Protein AF-A0A256XVK9-F1 (afdb_monomer_lite)

Radius of gyration: 12.93 Å; chains: 1; bounding box: 25×25×36 Å

Sequence (92 aa):
MGRGLATRWLLTGHEIMIGSRSMKKAKATVEKLVHKVGDKNIRRSIRPTTYQETVQYSELVVLSVPYWALEQTLEFIKSLVTQNHIILLWRN

Secondary structure (DSSP, 8-state):
-HHHHHHHHHHTT--EEEE-S-HHHHHHHHHHHHHHH--SGGGGSEEEE-HHHHHHT-SEEEE-S-GGGHHHHHHHHTTT--TT-EEEE---

Foldseek 3Di:
DVLVVQLVCLVVPAADEQEDPDLVVQVVSLVVSCVVNVDPVSNVRYDYDYLLCPLQPDQEAEPPDPPVCVVVSCVVCVVSHDPSHDYHYDDD

Structure (mmCIF, N/CA/C/O backbone):
data_AF-A0A256XVK9-F1
#
_entry.id   AF-A0A256XVK9-F1
#
loop_
_atom_site.group_PDB
_a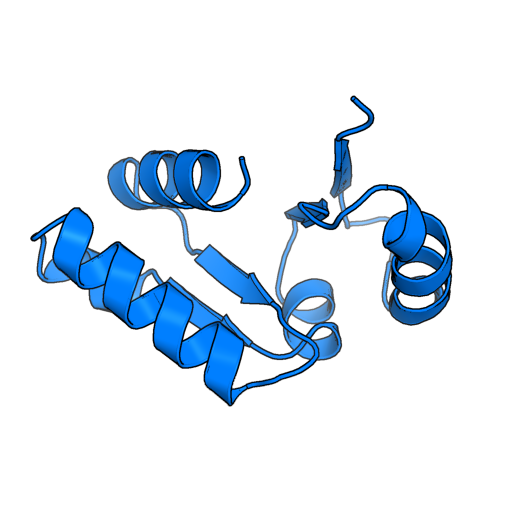tom_site.id
_atom_site.type_symbol
_atom_site.label_atom_id
_atom_site.label_alt_id
_atom_site.label_comp_id
_atom_site.label_asym_id
_atom_site.label_entity_id
_atom_site.label_seq_id
_atom_site.pdbx_PDB_ins_code
_atom_site.Cartn_x
_atom_site.Cartn_y
_atom_site.Cartn_z
_atom_site.occupancy
_atom_site.B_iso_or_equiv
_atom_site.auth_seq_id
_atom_site.auth_comp_id
_atom_site.auth_asym_id
_atom_site.auth_atom_id
_atom_site.pdbx_PDB_model_num
ATOM 1 N N . MET A 1 1 ? 3.860 -11.826 -3.078 1.00 76.06 1 MET A N 1
ATOM 2 C CA . MET A 1 1 ? 2.445 -12.067 -3.438 1.00 76.06 1 MET A CA 1
ATOM 3 C C . MET A 1 1 ? 1.668 -10.806 -3.791 1.00 76.06 1 MET A C 1
ATOM 5 O O . MET A 1 1 ? 0.942 -10.863 -4.770 1.00 76.06 1 MET A O 1
ATOM 9 N N . GLY A 1 2 ? 1.851 -9.662 -3.111 1.00 88.06 2 GLY A N 1
ATOM 10 C CA . GLY A 1 2 ? 1.024 -8.457 -3.340 1.00 88.06 2 GLY A CA 1
ATOM 11 C C . GLY A 1 2 ? 0.841 -8.023 -4.803 1.00 88.06 2 GLY A C 1
ATOM 12 O O . GLY A 1 2 ? -0.269 -7.721 -5.219 1.00 88.06 2 GLY A O 1
ATOM 13 N N . ARG A 1 3 ? 1.890 -8.103 -5.637 1.00 90.38 3 ARG A N 1
ATOM 14 C CA . ARG A 1 3 ? 1.783 -7.797 -7.079 1.00 90.38 3 ARG A CA 1
ATOM 15 C C . ARG A 1 3 ? 0.823 -8.716 -7.845 1.00 90.38 3 ARG A C 1
ATOM 17 O O . ARG A 1 3 ? 0.194 -8.257 -8.789 1.00 90.38 3 ARG A O 1
ATOM 24 N N . GLY A 1 4 ? 0.732 -9.996 -7.482 1.00 91.88 4 GLY A N 1
ATOM 25 C CA . GLY A 1 4 ? -0.170 -10.952 -8.133 1.00 91.88 4 GLY A CA 1
ATOM 26 C C . GLY A 1 4 ? -1.635 -10.636 -7.841 1.00 91.88 4 GLY A C 1
ATOM 27 O O . GLY A 1 4 ? -2.429 -10.559 -8.774 1.00 91.88 4 GLY A O 1
ATOM 28 N N . LEU A 1 5 ? -1.953 -10.360 -6.571 1.00 92.94 5 LEU A N 1
ATOM 29 C CA . LEU A 1 5 ? -3.283 -9.907 -6.147 1.00 92.94 5 LEU A CA 1
ATOM 30 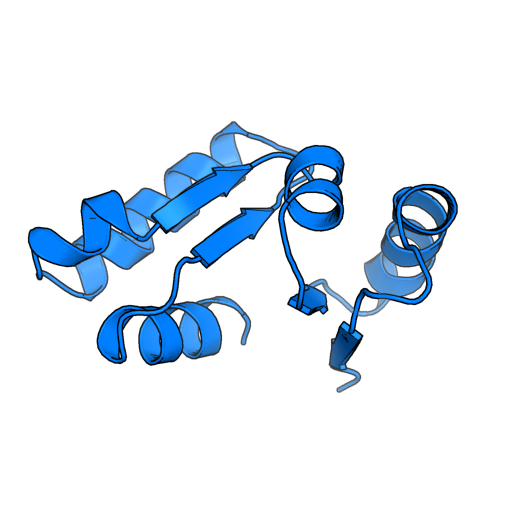C C . LEU A 1 5 ? -3.663 -8.590 -6.828 1.00 92.94 5 LEU A C 1
ATOM 32 O O . LEU A 1 5 ? -4.689 -8.529 -7.496 1.00 92.94 5 LEU A O 1
ATOM 36 N N . ALA A 1 6 ? -2.780 -7.588 -6.767 1.00 94.50 6 ALA A N 1
ATOM 37 C CA . ALA A 1 6 ? -2.983 -6.308 -7.442 1.00 94.50 6 ALA A CA 1
ATOM 38 C C . ALA A 1 6 ? -3.245 -6.483 -8.945 1.00 94.50 6 ALA A C 1
ATOM 40 O O . ALA A 1 6 ? -4.155 -5.869 -9.485 1.00 94.50 6 ALA A O 1
ATOM 41 N N . THR A 1 7 ? -2.490 -7.359 -9.618 1.00 93.56 7 THR A N 1
ATOM 42 C CA . THR A 1 7 ? -2.706 -7.651 -11.045 1.00 93.56 7 THR A CA 1
ATOM 43 C C . THR A 1 7 ? -4.097 -8.233 -11.287 1.00 93.56 7 THR A C 1
ATOM 45 O O . THR A 1 7 ? -4.796 -7.787 -12.191 1.00 93.56 7 THR A O 1
ATOM 48 N N . ARG A 1 8 ? -4.510 -9.229 -10.492 1.00 93.50 8 ARG A N 1
ATOM 49 C CA . ARG A 1 8 ? -5.810 -9.885 -10.672 1.00 93.50 8 ARG A CA 1
ATOM 50 C C . ARG A 1 8 ? -6.960 -8.909 -10.450 1.00 93.50 8 ARG A C 1
ATOM 52 O O . ARG A 1 8 ? -7.876 -8.900 -11.259 1.00 93.50 8 ARG A O 1
ATOM 59 N N . TRP A 1 9 ? -6.888 -8.094 -9.403 1.00 94.00 9 TRP A N 1
ATOM 60 C CA . TRP A 1 9 ? -7.932 -7.121 -9.100 1.00 94.00 9 TRP A CA 1
ATOM 61 C C . TRP A 1 9 ? -7.992 -5.970 -10.106 1.00 94.00 9 TRP A C 1
ATOM 63 O O . TRP A 1 9 ? -9.084 -5.521 -10.439 1.00 94.00 9 TRP A O 1
ATOM 73 N N . LEU A 1 10 ? -6.853 -5.550 -10.665 1.00 93.56 10 LEU A N 1
ATOM 74 C CA . LEU A 1 10 ? -6.852 -4.600 -11.782 1.00 93.56 10 LEU A CA 1
ATOM 75 C C . LEU A 1 10 ? -7.575 -5.153 -13.006 1.00 93.56 10 LEU A C 1
ATOM 77 O O . LEU A 1 10 ? -8.371 -4.448 -13.617 1.00 93.56 10 LEU A O 1
ATOM 81 N N . LEU A 1 11 ? -7.316 -6.416 -13.353 1.00 91.88 11 LEU A N 1
ATOM 82 C CA . LEU A 1 11 ? -7.945 -7.069 -14.504 1.00 91.88 11 LEU A CA 1
ATOM 83 C C . LEU A 1 11 ? -9.459 -7.258 -14.337 1.00 91.88 11 LEU A C 1
ATOM 85 O O . LEU A 1 11 ? -10.155 -7.420 -15.332 1.00 91.88 11 LEU A O 1
ATOM 89 N N . THR A 1 12 ? -9.970 -7.238 -13.105 1.00 93.25 12 THR A N 1
ATOM 90 C CA . THR A 1 12 ? -11.411 -7.297 -12.816 1.00 93.25 12 THR A CA 1
ATOM 91 C C . THR A 1 12 ? -12.032 -5.918 -12.577 1.00 93.25 12 THR A C 1
ATOM 93 O O . THR A 1 12 ? -13.205 -5.842 -12.227 1.00 93.25 12 THR A O 1
ATOM 96 N N . GLY A 1 13 ? -11.276 -4.832 -12.783 1.00 92.06 13 GLY A N 1
ATOM 97 C CA . GLY A 1 13 ? -11.786 -3.459 -12.747 1.00 92.06 13 GLY A CA 1
ATOM 98 C C . GLY A 1 13 ? -11.753 -2.765 -11.383 1.00 92.06 13 GLY A C 1
ATOM 99 O O . GLY A 1 13 ? -12.326 -1.687 -11.254 1.00 92.06 13 GLY A O 1
ATOM 100 N N . HIS A 1 14 ? -11.087 -3.327 -10.370 1.00 94.69 14 HIS A N 1
ATOM 101 C CA . HIS A 1 14 ? -10.955 -2.658 -9.071 1.00 94.69 14 HIS A CA 1
ATOM 102 C C . HIS A 1 14 ? -9.920 -1.528 -9.099 1.00 94.69 14 HIS A C 1
ATOM 104 O O . HIS A 1 14 ? -8.900 -1.605 -9.792 1.00 94.69 14 HIS A O 1
ATOM 110 N N . GLU A 1 15 ? -10.145 -0.510 -8.266 1.00 96.06 15 GLU A N 1
ATOM 111 C CA . GLU A 1 15 ? -9.139 0.505 -7.970 1.00 96.06 15 GLU A CA 1
ATOM 112 C C . GLU A 1 15 ? -8.075 -0.032 -7.016 1.00 96.06 15 GLU A C 1
ATOM 114 O O . GLU A 1 15 ? -8.371 -0.538 -5.936 1.00 96.06 15 GLU A O 1
ATOM 119 N N . ILE A 1 16 ? -6.812 0.123 -7.401 1.00 96.81 16 ILE A N 1
ATOM 120 C CA . ILE A 1 16 ? -5.663 -0.353 -6.647 1.00 96.81 16 ILE A CA 1
ATOM 121 C C . ILE A 1 16 ? -4.754 0.804 -6.259 1.00 96.81 16 ILE A C 1
ATOM 123 O O . ILE A 1 16 ? -4.284 1.594 -7.080 1.00 96.81 16 ILE A O 1
ATOM 127 N N . MET A 1 17 ? -4.418 0.839 -4.976 1.00 97.56 17 MET A N 1
ATOM 128 C CA . MET A 1 17 ? -3.386 1.706 -4.432 1.00 97.56 17 MET A CA 1
ATOM 129 C C . MET A 1 17 ? -2.161 0.877 -4.060 1.00 97.56 17 MET A C 1
ATOM 131 O O . MET A 1 17 ? -2.257 -0.120 -3.345 1.00 97.56 17 MET A O 1
ATOM 135 N N . ILE A 1 18 ? -0.990 1.279 -4.555 1.00 97.12 18 ILE A N 1
ATOM 136 C CA . ILE A 1 18 ? 0.279 0.656 -4.175 1.00 97.12 18 ILE A CA 1
ATOM 137 C C . ILE A 1 18 ? 0.929 1.491 -3.076 1.00 97.12 18 ILE A C 1
ATOM 139 O O . ILE A 1 18 ? 1.674 2.432 -3.359 1.00 97.12 18 ILE A O 1
ATOM 143 N N . GLY A 1 19 ? 0.666 1.096 -1.831 1.00 95.44 19 GLY A N 1
ATOM 144 C CA . GLY A 1 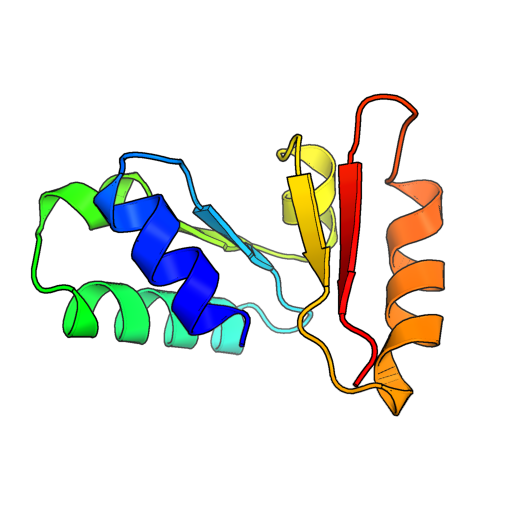19 ? 1.226 1.719 -0.637 1.00 95.44 19 GLY A CA 1
ATOM 145 C C . GLY A 1 19 ? 2.707 1.402 -0.423 1.00 95.44 19 GLY A C 1
ATOM 146 O O . GLY A 1 19 ? 3.139 0.247 -0.497 1.00 95.44 19 GLY A O 1
ATOM 147 N N . SER A 1 20 ? 3.512 2.418 -0.110 1.00 93.44 20 SER A N 1
ATOM 148 C CA . SER A 1 20 ? 4.899 2.240 0.331 1.00 93.44 20 SER A CA 1
ATOM 149 C C . SER A 1 20 ? 5.351 3.347 1.279 1.00 93.44 20 SER A C 1
ATOM 151 O O . SER A 1 20 ? 4.954 4.497 1.135 1.00 93.44 20 SER A O 1
ATOM 153 N N . ARG A 1 21 ? 6.315 3.038 2.157 1.00 90.44 21 ARG A N 1
ATOM 154 C CA . ARG A 1 21 ? 7.106 4.067 2.864 1.00 90.44 21 ARG A CA 1
ATOM 155 C C . ARG A 1 21 ? 7.946 4.929 1.916 1.00 90.44 21 ARG A C 1
ATOM 157 O O . ARG A 1 21 ? 8.418 5.990 2.296 1.00 90.44 21 ARG A O 1
ATOM 164 N N . SER A 1 22 ? 8.191 4.453 0.692 1.00 93.62 22 SER A N 1
ATOM 165 C CA . SER A 1 22 ? 8.954 5.174 -0.324 1.00 93.62 22 SER A CA 1
ATOM 166 C C . SER A 1 22 ? 8.103 5.389 -1.567 1.00 93.62 22 SER A C 1
ATOM 168 O O . SER A 1 22 ? 7.870 4.455 -2.338 1.00 93.62 22 SER A O 1
ATOM 170 N N . MET A 1 23 ? 7.725 6.641 -1.828 1.00 95.56 23 MET A N 1
ATOM 171 C CA . MET A 1 23 ? 6.956 6.999 -3.027 1.00 95.56 23 MET A CA 1
ATOM 172 C C . MET A 1 23 ? 7.658 6.601 -4.327 1.00 95.56 23 MET A C 1
ATOM 174 O O . MET A 1 23 ? 7.007 6.202 -5.291 1.00 95.56 23 MET A O 1
ATOM 178 N N . LYS A 1 24 ? 8.996 6.621 -4.352 1.00 96.88 24 LYS A N 1
ATOM 179 C CA . LYS A 1 24 ? 9.783 6.122 -5.488 1.00 96.88 24 LYS A CA 1
ATOM 180 C C . LYS A 1 24 ? 9.537 4.628 -5.738 1.00 96.88 24 LYS A C 1
ATOM 182 O O . LYS A 1 24 ? 9.348 4.228 -6.885 1.00 96.88 24 LYS A O 1
ATOM 187 N N . LYS A 1 25 ? 9.498 3.805 -4.681 1.00 94.38 25 LYS A N 1
ATOM 188 C CA . LYS A 1 25 ? 9.217 2.359 -4.784 1.00 94.38 25 LYS A CA 1
ATOM 189 C C . LYS A 1 25 ? 7.771 2.086 -5.201 1.00 94.38 25 LYS A C 1
ATOM 191 O O . LYS A 1 25 ? 7.548 1.191 -6.019 1.00 94.38 25 LYS A O 1
ATOM 196 N N . ALA A 1 26 ? 6.817 2.857 -4.679 1.00 96.44 26 ALA A N 1
ATOM 197 C CA . ALA A 1 26 ? 5.414 2.772 -5.079 1.00 96.44 26 ALA A CA 1
ATOM 198 C C . ALA A 1 26 ? 5.254 3.061 -6.580 1.00 96.44 26 ALA A C 1
ATOM 200 O O . ALA A 1 26 ? 4.782 2.197 -7.317 1.00 96.44 26 ALA A 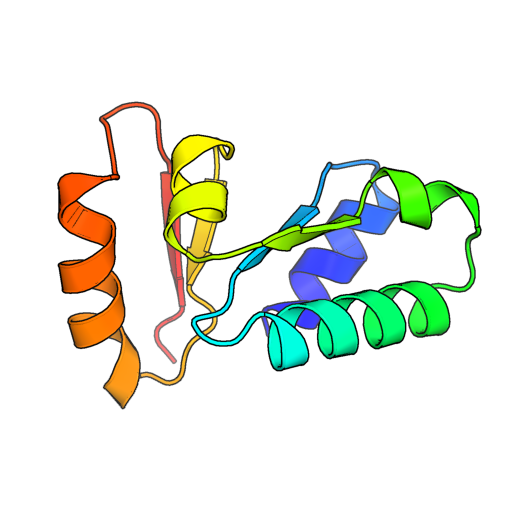O 1
ATOM 201 N N . LYS A 1 27 ? 5.763 4.210 -7.054 1.00 97.38 27 LYS A N 1
ATOM 202 C CA . LYS A 1 27 ? 5.756 4.596 -8.478 1.00 97.38 27 LYS A CA 1
ATOM 203 C C . LYS A 1 27 ? 6.371 3.514 -9.364 1.00 97.38 27 LYS A C 1
ATOM 205 O O . LYS A 1 27 ? 5.731 3.050 -10.299 1.00 97.38 27 LYS A O 1
ATOM 210 N N . ALA A 1 28 ? 7.566 3.035 -9.016 1.00 96.75 28 ALA A N 1
ATOM 211 C CA . ALA A 1 28 ? 8.232 1.980 -9.779 1.00 96.75 28 ALA A CA 1
ATOM 212 C C . ALA A 1 28 ? 7.425 0.669 -9.831 1.00 96.75 28 ALA A C 1
ATOM 214 O O . ALA A 1 28 ? 7.499 -0.065 -10.813 1.00 96.75 28 ALA A O 1
ATOM 215 N N . THR A 1 29 ? 6.664 0.349 -8.783 1.00 95.69 29 THR A N 1
ATOM 216 C CA . THR A 1 29 ? 5.815 -0.850 -8.755 1.00 95.69 29 THR A CA 1
ATOM 217 C C . THR A 1 29 ? 4.574 -0.680 -9.625 1.00 95.69 29 THR A C 1
ATOM 219 O O . THR A 1 29 ? 4.220 -1.619 -10.335 1.00 95.69 29 THR A O 1
ATOM 222 N N . VAL A 1 30 ? 3.956 0.504 -9.612 1.00 96.56 30 VAL A N 1
ATOM 223 C CA . VAL A 1 30 ? 2.834 0.841 -10.500 1.00 96.56 30 VAL A CA 1
ATOM 224 C C . VAL A 1 30 ? 3.247 0.714 -11.960 1.00 96.56 30 VAL A C 1
ATOM 226 O O . VAL A 1 30 ? 2.604 -0.024 -12.697 1.00 96.56 30 VAL A O 1
ATOM 229 N N . GLU A 1 31 ? 4.358 1.334 -12.357 1.00 95.56 31 GLU A N 1
ATOM 230 C CA . GLU A 1 31 ? 4.833 1.270 -13.745 1.00 95.56 31 GLU A CA 1
ATOM 231 C C . GLU A 1 31 ? 5.128 -0.173 -14.183 1.00 95.56 31 GLU A C 1
ATOM 233 O O . GLU A 1 31 ? 4.739 -0.592 -15.271 1.00 95.56 31 GLU A O 1
ATOM 238 N N . LYS A 1 32 ? 5.719 -0.990 -13.299 1.00 94.31 32 LYS A N 1
ATOM 239 C CA . LYS A 1 32 ? 5.924 -2.425 -13.563 1.00 94.31 32 LYS A CA 1
ATOM 240 C C . LYS A 1 32 ? 4.613 -3.189 -13.754 1.00 94.31 32 LYS A C 1
ATOM 242 O O . LYS A 1 32 ? 4.566 -4.085 -14.590 1.00 94.31 32 LYS A O 1
ATOM 247 N N . LEU A 1 33 ? 3.577 -2.889 -12.970 1.00 93.62 33 LEU A N 1
ATOM 248 C CA . LEU A 1 33 ? 2.271 -3.546 -13.086 1.00 93.62 33 LEU A CA 1
ATOM 249 C C . LEU A 1 33 ? 1.544 -3.124 -14.362 1.00 93.62 33 LEU A C 1
ATOM 251 O O . LEU A 1 33 ? 1.050 -3.989 -15.078 1.00 93.62 33 LEU A O 1
ATOM 255 N N . VAL A 1 34 ? 1.547 -1.826 -14.673 1.00 93.50 34 VAL A N 1
ATOM 256 C CA . VAL A 1 34 ? 0.947 -1.284 -15.899 1.00 93.50 34 VAL A CA 1
ATOM 257 C C . VAL A 1 34 ? 1.601 -1.900 -17.130 1.00 93.50 34 VAL A C 1
ATOM 259 O O . VAL A 1 34 ? 0.909 -2.434 -17.993 1.00 93.50 34 VAL A O 1
ATOM 262 N N . HIS A 1 35 ? 2.934 -1.908 -17.171 1.00 93.12 35 HIS A N 1
ATOM 263 C CA . HIS A 1 35 ? 3.679 -2.508 -18.272 1.00 93.12 35 HIS A CA 1
ATOM 264 C C . HIS A 1 35 ? 3.419 -4.014 -18.400 1.00 93.12 35 HIS A C 1
ATOM 266 O O . HIS A 1 35 ? 3.230 -4.511 -19.503 1.00 93.12 35 HIS A O 1
ATOM 272 N N . LYS A 1 36 ? 3.368 -4.741 -17.274 1.00 90.50 36 LYS A N 1
ATOM 273 C CA . LYS A 1 36 ? 3.117 -6.188 -17.269 1.00 90.50 36 LYS A CA 1
ATOM 274 C C . LYS A 1 36 ? 1.723 -6.550 -17.787 1.00 90.50 36 LYS A C 1
ATOM 276 O O . LYS A 1 36 ? 1.578 -7.586 -18.426 1.00 90.50 36 LYS A O 1
ATOM 281 N N . VAL A 1 37 ? 0.705 -5.761 -17.451 1.00 89.38 37 VAL A N 1
ATOM 282 C CA . VAL A 1 37 ? -0.677 -6.025 -17.877 1.00 89.38 37 VAL A CA 1
ATOM 283 C C . VAL A 1 37 ? -0.901 -5.605 -19.330 1.00 89.38 37 VAL A C 1
ATOM 285 O O . VAL A 1 37 ? -1.649 -6.272 -20.034 1.00 89.38 37 VAL A O 1
ATOM 288 N N . GLY A 1 38 ? -0.255 -4.532 -19.794 1.00 86.44 38 GLY A N 1
ATOM 289 C CA . GLY A 1 38 ? -0.307 -4.098 -21.195 1.00 86.44 38 GLY A CA 1
ATOM 290 C C . GLY A 1 38 ? -1.620 -3.432 -21.631 1.00 86.44 38 GLY A C 1
ATOM 291 O O . GLY A 1 38 ? -1.699 -2.929 -22.749 1.00 86.44 38 GLY A O 1
ATOM 292 N N . ASP A 1 39 ? -2.629 -3.370 -20.761 1.00 84.81 39 ASP A N 1
ATOM 293 C CA . ASP A 1 39 ? -3.879 -2.648 -21.002 1.00 84.81 39 ASP A CA 1
ATOM 294 C C . ASP A 1 39 ? -3.723 -1.164 -20.618 1.00 84.81 39 ASP A C 1
ATOM 296 O O . ASP A 1 39 ? -3.289 -0.817 -19.518 1.00 84.81 39 ASP A O 1
ATOM 300 N N . LYS A 1 40 ? -4.080 -0.251 -21.525 1.00 78.25 40 LYS A N 1
ATOM 301 C CA . LYS A 1 40 ? -4.005 1.197 -21.269 1.00 78.25 40 LYS A CA 1
ATOM 302 C C . LYS A 1 40 ? -5.083 1.675 -20.292 1.00 78.25 40 LYS A C 1
ATOM 304 O O . LYS A 1 40 ? -4.882 2.688 -19.620 1.00 78.25 40 LYS A O 1
ATOM 309 N N . ASN A 1 41 ? -6.201 0.962 -20.185 1.00 82.88 41 ASN A N 1
ATOM 310 C CA . ASN A 1 41 ? -7.335 1.360 -19.354 1.00 82.88 41 ASN A CA 1
ATOM 311 C C . ASN A 1 41 ? -7.037 1.205 -17.861 1.00 82.88 41 ASN A C 1
ATOM 313 O O . ASN A 1 41 ? -7.435 2.060 -17.068 1.00 82.88 41 ASN A O 1
ATOM 317 N N . ILE A 1 42 ? -6.238 0.202 -17.479 1.00 87.69 42 ILE A N 1
ATOM 318 C CA . ILE A 1 42 ? -5.892 -0.034 -16.070 1.00 87.69 42 ILE A CA 1
ATOM 319 C C . ILE A 1 42 ? -5.063 1.096 -15.455 1.00 87.69 42 ILE A C 1
ATOM 321 O O . ILE A 1 42 ? -5.021 1.216 -14.235 1.00 87.69 42 ILE A O 1
ATOM 325 N N . ARG A 1 43 ? -4.420 1.961 -16.261 1.00 89.62 43 ARG A N 1
ATOM 326 C CA . ARG A 1 43 ? -3.584 3.063 -15.752 1.00 89.62 43 ARG A CA 1
ATOM 327 C C . ARG A 1 43 ? -4.375 4.060 -14.905 1.00 89.62 43 ARG A C 1
ATOM 329 O O . ARG A 1 43 ? -3.778 4.711 -14.046 1.00 89.62 43 ARG A O 1
ATOM 336 N N . ARG A 1 44 ? -5.685 4.181 -15.154 1.00 90.44 44 ARG A N 1
ATOM 337 C CA . ARG A 1 44 ? -6.610 5.014 -14.369 1.00 90.44 44 ARG A CA 1
ATOM 338 C C . ARG A 1 44 ? -7.011 4.349 -13.049 1.00 90.44 44 ARG A C 1
ATOM 340 O O . ARG A 1 44 ? -7.293 5.052 -12.090 1.00 90.44 44 ARG A O 1
ATOM 347 N N . SER A 1 45 ? -6.953 3.021 -12.992 1.00 94.69 45 SER A N 1
ATOM 348 C CA . SER A 1 45 ? -7.355 2.209 -11.840 1.00 94.69 45 SER A CA 1
ATOM 349 C C . SER A 1 45 ? -6.192 1.837 -10.920 1.00 94.69 45 SER A C 1
ATOM 351 O O . SER A 1 45 ? -6.403 1.127 -9.947 1.00 94.69 45 SER A O 1
ATOM 353 N N . ILE A 1 46 ? -4.962 2.291 -11.188 1.00 96.56 46 ILE A N 1
ATOM 354 C CA . ILE A 1 46 ? -3.817 2.085 -10.293 1.00 96.56 46 ILE A CA 1
ATOM 355 C C . ILE A 1 46 ? -3.065 3.384 -10.007 1.00 96.56 46 ILE A C 1
ATOM 357 O O . ILE A 1 46 ? -2.678 4.115 -10.922 1.00 96.56 46 ILE A O 1
ATOM 361 N N . ARG A 1 47 ? -2.783 3.644 -8.726 1.00 97.25 47 ARG A N 1
ATOM 362 C CA . ARG A 1 47 ? -1.990 4.803 -8.291 1.00 97.25 47 ARG A CA 1
ATOM 363 C C . ARG A 1 47 ? -0.982 4.458 -7.185 1.00 97.25 47 ARG A C 1
ATOM 365 O O . ARG A 1 47 ? -1.239 3.575 -6.367 1.00 97.25 47 ARG A O 1
ATOM 372 N N . PRO A 1 48 ? 0.189 5.119 -7.159 1.00 97.81 48 PRO A N 1
ATOM 373 C CA . PRO A 1 48 ? 1.156 4.970 -6.079 1.00 97.81 48 PRO A CA 1
ATOM 374 C C . PRO A 1 48 ? 0.764 5.856 -4.894 1.00 97.81 48 PRO A C 1
ATOM 376 O O . PRO A 1 48 ? 0.393 7.009 -5.100 1.00 97.81 48 PRO A O 1
ATOM 379 N N . THR A 1 49 ? 0.904 5.344 -3.675 1.00 97.81 49 THR A N 1
ATOM 380 C CA . THR A 1 49 ? 0.470 6.029 -2.448 1.00 97.81 49 THR A CA 1
ATOM 381 C C . THR A 1 49 ? 1.442 5.799 -1.292 1.00 97.81 49 THR A C 1
ATOM 383 O O . THR A 1 49 ? 2.242 4.853 -1.277 1.00 97.81 49 THR A O 1
ATOM 386 N N . THR A 1 50 ? 1.366 6.668 -0.291 1.00 96.12 50 THR A N 1
ATOM 387 C CA . THR A 1 50 ? 1.927 6.433 1.043 1.00 96.12 50 THR A CA 1
ATOM 388 C C . THR A 1 50 ? 1.086 5.404 1.801 1.00 96.12 50 THR A C 1
ATOM 390 O O . THR A 1 50 ? -0.029 5.063 1.398 1.00 96.12 50 THR A O 1
ATOM 393 N N . TYR A 1 51 ? 1.601 4.879 2.914 1.00 93.94 51 TYR A N 1
ATOM 394 C CA . TYR A 1 51 ? 0.801 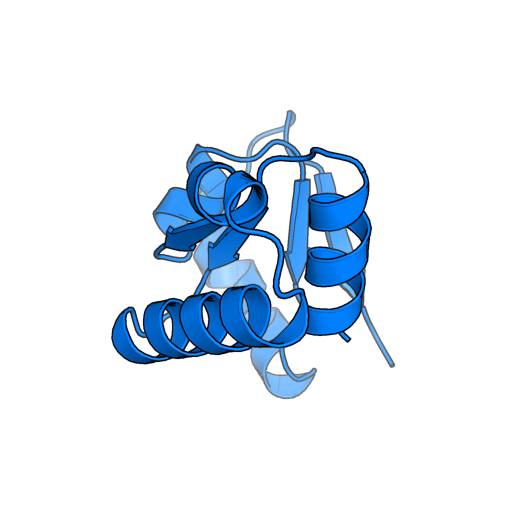4.011 3.785 1.00 93.94 51 TYR A CA 1
ATOM 395 C C . TYR A 1 51 ? -0.428 4.738 4.325 1.00 93.94 51 TYR A C 1
ATOM 397 O O . TYR A 1 51 ? -1.509 4.159 4.330 1.00 93.94 51 TYR A O 1
ATOM 405 N N . GLN A 1 52 ? -0.275 6.008 4.690 1.00 94.94 52 GLN A N 1
ATOM 406 C CA . GLN A 1 52 ? -1.356 6.813 5.235 1.00 94.94 52 GLN A CA 1
ATOM 407 C C . GLN A 1 52 ? -2.490 6.995 4.231 1.00 94.94 52 GLN A C 1
ATOM 409 O O . GLN A 1 52 ? -3.626 6.652 4.533 1.00 94.94 52 GLN A O 1
ATOM 414 N N . GLU A 1 53 ? -2.166 7.424 3.010 1.00 96.12 53 GLU A N 1
ATOM 415 C CA . GLU A 1 53 ? -3.155 7.552 1.933 1.00 96.12 53 GLU A CA 1
ATOM 416 C C . GLU A 1 53 ? -3.802 6.207 1.596 1.00 96.12 53 GLU A C 1
ATOM 418 O O . GLU A 1 53 ? -4.999 6.142 1.342 1.00 96.12 53 GLU A O 1
ATOM 423 N N . THR A 1 54 ? -3.023 5.119 1.601 1.00 96.00 54 THR A N 1
ATOM 424 C CA . THR A 1 54 ? -3.566 3.787 1.301 1.00 96.00 54 THR A CA 1
ATOM 425 C C . THR A 1 54 ? -4.636 3.409 2.307 1.00 96.00 54 THR A C 1
ATOM 427 O O . THR A 1 54 ? -5.716 3.012 1.895 1.00 96.00 54 THR A O 1
ATOM 430 N N . VAL A 1 55 ? -4.354 3.545 3.605 1.00 95.69 55 VAL A N 1
ATOM 431 C CA . VAL A 1 55 ? -5.330 3.215 4.649 1.00 95.69 55 VAL A CA 1
ATOM 432 C C . VAL A 1 55 ? -6.525 4.155 4.537 1.00 95.69 55 VAL A C 1
ATOM 434 O O . VAL A 1 55 ? -7.626 3.680 4.331 1.00 95.69 55 VAL A O 1
ATOM 437 N N . GLN A 1 56 ? -6.301 5.469 4.522 1.00 94.81 56 GLN A N 1
ATOM 438 C CA . GLN A 1 56 ? -7.368 6.473 4.530 1.00 94.81 56 GLN A CA 1
ATOM 439 C C . GLN A 1 56 ? -8.368 6.359 3.365 1.00 94.81 56 GLN A C 1
ATOM 441 O O . GLN A 1 56 ? -9.534 6.710 3.533 1.00 94.81 56 GLN A O 1
ATOM 446 N N . TYR A 1 57 ? -7.922 5.917 2.187 1.00 95.12 57 TYR A N 1
ATOM 447 C CA . TYR A 1 57 ? -8.748 5.887 0.976 1.00 95.12 57 TYR A CA 1
ATOM 448 C C . TYR A 1 57 ? -9.107 4.474 0.499 1.00 95.12 57 TYR A C 1
ATOM 450 O O . TYR A 1 57 ? -9.544 4.327 -0.643 1.00 95.12 57 TYR A O 1
ATOM 458 N N . SER A 1 58 ? -8.876 3.429 1.303 1.00 95.12 58 SER A N 1
ATOM 459 C CA . SER A 1 58 ? -9.240 2.054 0.935 1.00 95.12 58 SER A CA 1
ATOM 460 C C . SER A 1 58 ? -10.194 1.424 1.932 1.00 95.12 58 SER A C 1
ATOM 462 O O . SER A 1 58 ? -10.129 1.664 3.127 1.00 95.12 58 SER A O 1
ATOM 464 N N . GLU A 1 59 ? -11.043 0.541 1.425 1.00 95.12 59 GLU A N 1
ATOM 465 C CA . GLU A 1 59 ? -11.872 -0.337 2.253 1.00 95.12 59 GLU A CA 1
ATOM 466 C C . GLU A 1 59 ? -11.088 -1.593 2.673 1.00 95.12 59 GLU A C 1
ATOM 468 O O . GLU A 1 59 ? -11.312 -2.166 3.738 1.00 95.12 59 GLU A O 1
ATOM 473 N N . LEU A 1 60 ? -10.132 -2.014 1.835 1.00 95.62 60 LEU A N 1
ATOM 474 C CA . LEU A 1 60 ? -9.331 -3.221 1.999 1.00 95.62 60 LEU A CA 1
ATOM 475 C C . LEU A 1 60 ? -7.836 -2.908 1.898 1.00 95.62 60 LEU A C 1
ATOM 477 O O . LEU A 1 60 ? -7.340 -2.508 0.842 1.00 95.62 60 LEU A O 1
ATOM 481 N N . VAL A 1 61 ? -7.094 -3.205 2.965 1.00 95.75 61 VAL A N 1
ATOM 482 C CA . VAL A 1 61 ? -5.632 -3.090 2.998 1.00 95.75 61 VAL A CA 1
ATOM 483 C C . VAL A 1 61 ? -5.010 -4.481 3.056 1.00 95.75 61 VAL A C 1
ATOM 485 O O . VAL A 1 61 ? -5.228 -5.241 3.997 1.00 95.75 61 VAL A O 1
ATOM 488 N N . VAL A 1 62 ? -4.172 -4.808 2.069 1.00 95.12 62 VAL A N 1
ATOM 489 C CA . VAL A 1 62 ? -3.384 -6.050 2.057 1.00 95.12 62 VAL A CA 1
ATOM 490 C C . VAL A 1 62 ? -1.941 -5.757 2.448 1.00 95.12 62 VAL A C 1
ATOM 492 O O . VAL A 1 62 ? -1.196 -5.124 1.693 1.00 95.12 62 VAL A O 1
ATOM 495 N N . LEU A 1 63 ? -1.499 -6.277 3.592 1.00 93.56 63 LEU A N 1
ATOM 496 C CA . LEU A 1 63 ? -0.105 -6.165 4.013 1.00 93.56 63 LEU A CA 1
ATOM 497 C C . LEU A 1 63 ? 0.737 -7.275 3.382 1.00 93.56 63 LEU A C 1
ATOM 499 O O . LEU A 1 63 ? 0.860 -8.379 3.905 1.00 93.56 63 LEU A O 1
ATOM 503 N N . SER A 1 64 ? 1.365 -6.960 2.247 1.00 91.38 64 SER A N 1
ATOM 504 C CA . SER A 1 64 ? 2.332 -7.841 1.580 1.00 91.38 64 SER A CA 1
ATOM 505 C C . SER A 1 64 ? 3.783 -7.458 1.902 1.00 91.38 64 SER A C 1
ATOM 507 O O . SER A 1 64 ? 4.593 -7.240 0.994 1.00 91.38 64 SER A O 1
ATOM 509 N N . VAL A 1 65 ? 4.091 -7.317 3.190 1.00 89.12 65 VAL A N 1
ATOM 510 C CA . VAL A 1 65 ? 5.429 -6.985 3.704 1.00 89.12 65 VAL A CA 1
ATOM 511 C C . VAL A 1 65 ? 6.147 -8.246 4.201 1.00 89.12 65 VAL A C 1
ATOM 513 O O . VAL A 1 65 ? 5.483 -9.235 4.507 1.00 89.12 65 VAL A O 1
ATOM 516 N N . PRO A 1 66 ? 7.491 -8.257 4.275 1.00 89.31 66 PRO A N 1
ATOM 517 C CA . PRO A 1 66 ? 8.209 -9.336 4.949 1.00 89.31 66 PRO A CA 1
ATOM 518 C C . PRO A 1 66 ? 7.742 -9.501 6.399 1.00 89.31 66 PRO A C 1
ATOM 520 O O . PRO A 1 66 ? 7.416 -8.506 7.045 1.00 89.31 66 PRO A O 1
ATOM 523 N N . TYR A 1 67 ? 7.776 -10.729 6.923 1.00 88.00 67 TYR A N 1
ATOM 524 C CA . TYR A 1 67 ? 7.280 -11.031 8.272 1.00 88.00 67 TYR A CA 1
ATOM 525 C C . TYR A 1 67 ? 7.909 -10.145 9.356 1.00 88.00 67 TYR A C 1
ATOM 527 O O . TYR A 1 67 ? 7.202 -9.570 10.175 1.00 88.00 67 TYR A O 1
ATOM 535 N N . TRP A 1 68 ? 9.226 -9.936 9.297 1.00 90.56 68 TRP A N 1
ATOM 536 C CA . TRP A 1 68 ? 9.954 -9.082 10.242 1.00 90.56 68 TRP A CA 1
ATOM 537 C C . TRP A 1 68 ? 9.505 -7.610 10.233 1.00 90.56 68 TRP A C 1
ATOM 539 O O . TRP A 1 68 ? 9.750 -6.888 11.191 1.00 90.56 68 TRP A O 1
ATOM 549 N N . ALA A 1 69 ? 8.860 -7.142 9.160 1.00 91.12 69 ALA A N 1
ATOM 550 C CA . ALA A 1 69 ? 8.331 -5.782 9.052 1.00 91.12 69 ALA A CA 1
ATOM 551 C C . ALA A 1 69 ? 6.853 -5.681 9.453 1.00 91.12 69 ALA A C 1
ATOM 553 O O . ALA A 1 69 ? 6.311 -4.573 9.462 1.00 91.12 69 ALA A O 1
ATOM 554 N N . LEU A 1 70 ? 6.183 -6.810 9.707 1.00 91.50 70 LEU A N 1
ATOM 555 C CA . LEU A 1 70 ? 4.737 -6.863 9.896 1.00 91.50 70 LEU A CA 1
ATOM 556 C C . LEU A 1 70 ? 4.306 -6.066 11.125 1.00 91.50 70 LEU A C 1
ATOM 558 O O . LEU A 1 70 ? 3.476 -5.173 10.998 1.00 91.50 70 LEU A O 1
ATOM 562 N N . GLU A 1 71 ? 4.915 -6.340 12.276 1.00 93.38 71 GLU A N 1
ATOM 563 C CA . GLU A 1 71 ? 4.591 -5.673 13.541 1.00 93.38 71 GLU A CA 1
ATOM 564 C C . GLU A 1 71 ? 4.818 -4.159 13.459 1.00 93.38 71 GLU A C 1
ATOM 566 O O . GLU A 1 71 ? 3.908 -3.380 13.726 1.00 93.38 71 GLU A O 1
ATOM 571 N N . GLN A 1 72 ? 5.984 -3.735 12.959 1.00 93.81 72 GLN A N 1
ATOM 572 C CA . GLN A 1 72 ? 6.277 -2.316 12.737 1.00 93.81 72 GLN A CA 1
ATOM 573 C C . GLN A 1 72 ? 5.263 -1.655 11.788 1.00 93.81 72 GLN A C 1
ATOM 575 O O . GLN A 1 72 ? 4.898 -0.497 11.979 1.00 93.81 72 GLN A O 1
ATOM 580 N N . THR A 1 73 ? 4.824 -2.364 10.744 1.00 93.31 73 THR A N 1
ATOM 581 C CA . THR A 1 73 ? 3.842 -1.827 9.789 1.00 93.31 73 THR A CA 1
ATOM 582 C C . THR A 1 73 ? 2.464 -1.708 10.429 1.00 93.31 73 THR A C 1
ATOM 584 O O . THR A 1 73 ? 1.796 -0.701 10.214 1.00 93.31 73 THR A O 1
ATOM 587 N N . LEU A 1 74 ? 2.057 -2.700 11.224 1.00 93.69 74 LEU A N 1
ATOM 588 C CA . LEU A 1 74 ? 0.796 -2.688 11.960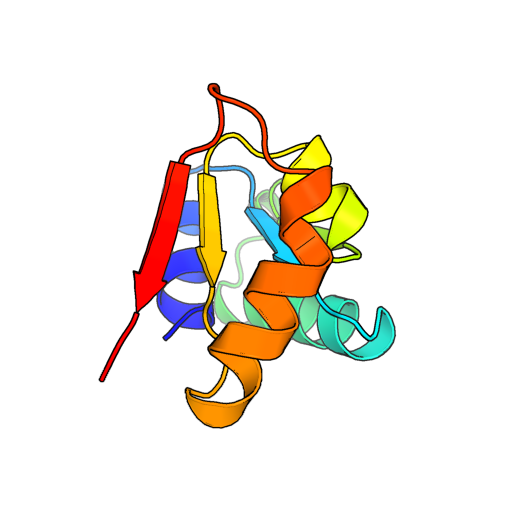 1.00 93.69 74 LEU A CA 1
ATOM 589 C C . LEU A 1 74 ? 0.747 -1.534 12.953 1.00 93.69 74 LEU A C 1
ATOM 591 O O . LEU A 1 74 ? -0.210 -0.766 12.920 1.00 93.69 74 LEU A O 1
ATOM 595 N N . GLU A 1 75 ? 1.786 -1.359 13.770 1.00 95.06 75 GLU A N 1
ATOM 596 C CA . GLU A 1 75 ? 1.812 -0.271 14.751 1.00 95.06 75 GLU A CA 1
ATOM 597 C C . GLU A 1 75 ? 1.780 1.102 14.065 1.00 95.06 75 GLU A C 1
ATOM 599 O O . GLU A 1 75 ? 1.090 2.008 14.522 1.00 95.06 75 GLU A O 1
ATOM 604 N N . PHE A 1 76 ? 2.436 1.237 12.908 1.00 93.38 76 PHE A N 1
ATOM 605 C CA . PHE A 1 76 ? 2.406 2.468 12.120 1.00 93.38 76 PHE A CA 1
ATOM 606 C C . PHE A 1 76 ? 1.006 2.825 11.597 1.00 93.38 76 PHE A C 1
ATOM 608 O O . PHE A 1 76 ? 0.632 3.996 11.603 1.00 93.38 76 PHE A O 1
ATOM 615 N N . ILE A 1 77 ? 0.240 1.845 11.104 1.00 93.94 77 ILE A N 1
ATOM 616 C CA . ILE A 1 77 ? -1.082 2.106 10.507 1.00 93.94 77 ILE A CA 1
ATOM 617 C C . ILE A 1 77 ? -2.224 2.080 11.523 1.00 93.94 77 ILE A C 1
ATOM 619 O O . ILE A 1 77 ? -3.325 2.512 11.202 1.00 93.94 77 ILE A O 1
ATOM 623 N N . LYS A 1 78 ? -1.985 1.581 12.737 1.00 94.56 78 LYS A N 1
ATOM 624 C CA . LYS A 1 78 ? -3.001 1.325 13.767 1.00 94.56 78 LYS A CA 1
ATOM 625 C C . LYS A 1 78 ? -3.914 2.513 14.053 1.00 94.56 78 LYS A C 1
ATOM 627 O O . LYS A 1 78 ? -5.119 2.328 14.149 1.00 94.56 78 LYS A O 1
ATOM 632 N N . SER A 1 79 ? -3.361 3.722 14.153 1.00 94.88 79 SER A N 1
ATOM 633 C CA . SER A 1 79 ? -4.137 4.945 14.412 1.00 94.88 79 SER A CA 1
ATOM 634 C C . SER A 1 79 ? -4.957 5.431 13.213 1.00 94.88 79 SER A C 1
ATOM 636 O O . SER A 1 79 ? -5.802 6.306 13.367 1.00 94.88 79 SER A O 1
ATOM 638 N N . LEU A 1 80 ? -4.703 4.885 12.023 1.00 94.31 80 LEU A N 1
ATOM 639 C CA . LEU A 1 80 ? -5.368 5.248 10.771 1.00 94.31 80 LEU A CA 1
ATOM 640 C C . LEU A 1 80 ? -6.509 4.284 10.430 1.00 94.31 80 LEU A C 1
ATOM 642 O O . LEU A 1 80 ? -7.397 4.623 9.654 1.00 94.31 80 LEU A O 1
ATOM 646 N N . VAL A 1 81 ? -6.472 3.075 10.993 1.00 94.50 81 VAL A N 1
ATOM 647 C CA . VAL A 1 81 ? -7.471 2.032 10.766 1.00 94.50 81 VAL A CA 1
ATOM 648 C C . VAL A 1 81 ? -8.713 2.321 11.606 1.00 94.50 81 VAL A C 1
ATOM 650 O O . VAL A 1 81 ? -8.647 2.500 12.819 1.00 94.50 81 VAL A O 1
ATOM 653 N N . THR A 1 82 ? -9.867 2.321 10.948 1.00 93.00 82 THR A N 1
ATOM 654 C CA . THR A 1 82 ? -11.190 2.432 11.581 1.00 93.00 82 THR A CA 1
ATOM 655 C C . THR A 1 82 ? -11.967 1.122 11.444 1.00 93.00 82 THR A C 1
ATOM 657 O O . THR A 1 82 ? -11.548 0.222 10.719 1.00 93.00 82 THR A O 1
ATOM 660 N N . GLN A 1 83 ? -13.135 1.023 12.087 1.00 91.25 83 GLN A N 1
ATOM 661 C CA . GLN A 1 83 ? -14.000 -0.167 12.037 1.00 91.25 83 GLN A CA 1
ATOM 662 C C . GLN A 1 83 ? -14.477 -0.553 10.625 1.00 91.25 83 GLN A C 1
ATOM 664 O O . GLN A 1 83 ? -14.877 -1.693 10.417 1.00 91.25 83 GLN A O 1
ATOM 669 N N . ASN A 1 84 ? -14.405 0.365 9.656 1.00 90.50 84 ASN A N 1
ATOM 670 C CA . ASN A 1 84 ? -14.834 0.117 8.276 1.00 90.50 84 ASN A CA 1
ATOM 671 C C . ASN A 1 84 ? -13.745 -0.527 7.403 1.00 90.50 84 ASN A C 1
ATOM 673 O O . ASN A 1 84 ? -14.014 -0.873 6.257 1.00 90.50 84 ASN A O 1
ATOM 677 N N . HIS A 1 85 ? -12.520 -0.664 7.912 1.00 94.31 85 HIS A N 1
ATOM 678 C CA . HIS A 1 85 ? -11.412 -1.222 7.145 1.00 94.31 85 HIS A CA 1
ATOM 679 C C . HIS A 1 85 ? -11.286 -2.726 7.373 1.00 94.31 85 HIS A C 1
ATOM 681 O O . HIS A 1 85 ? -11.291 -3.206 8.508 1.00 94.31 85 HIS A O 1
ATOM 687 N N . ILE A 1 86 ? -11.048 -3.465 6.293 1.00 95.56 86 ILE A N 1
ATOM 688 C CA . ILE A 1 86 ? -10.626 -4.863 6.344 1.00 95.56 86 ILE A CA 1
ATOM 689 C C . ILE A 1 86 ? -9.110 -4.913 6.145 1.00 95.56 86 ILE A C 1
ATOM 691 O O . ILE A 1 86 ? -8.583 -4.429 5.142 1.00 95.56 86 ILE A O 1
ATOM 695 N N . ILE A 1 87 ? -8.396 -5.524 7.092 1.00 94.00 87 ILE A N 1
ATOM 696 C CA . ILE A 1 87 ? -6.942 -5.705 7.012 1.00 94.00 87 ILE A CA 1
ATOM 697 C C . ILE A 1 87 ? -6.629 -7.178 6.750 1.00 94.00 87 ILE A C 1
ATOM 699 O O . ILE A 1 87 ? -6.869 -8.037 7.598 1.00 94.00 87 ILE A O 1
ATOM 703 N N . LEU A 1 88 ? -6.054 -7.475 5.584 1.00 93.69 88 LEU A N 1
ATOM 704 C CA . LEU A 1 88 ? -5.577 -8.813 5.242 1.00 93.69 88 LEU A CA 1
ATOM 705 C C . LEU A 1 88 ? -4.080 -8.928 5.496 1.00 93.69 88 LEU A C 1
ATOM 707 O O . LEU A 1 88 ? -3.258 -8.232 4.891 1.00 93.69 88 LEU A O 1
ATOM 711 N N . LEU A 1 89 ? -3.736 -9.862 6.376 1.00 89.56 89 LEU A N 1
ATOM 712 C CA . LEU A 1 89 ? -2.366 -10.200 6.723 1.00 89.56 89 LEU A CA 1
ATOM 713 C C . LEU A 1 89 ? -2.015 -11.537 6.090 1.00 89.56 89 LEU A C 1
ATOM 715 O O . LEU A 1 89 ? -2.736 -12.517 6.260 1.00 89.56 89 LEU A O 1
ATOM 719 N N . TRP A 1 90 ? -0.887 -11.594 5.392 1.00 72.69 90 TRP A N 1
ATOM 720 C CA . TRP A 1 90 ? -0.343 -12.863 4.932 1.00 72.69 90 TRP A CA 1
ATOM 721 C C . TRP A 1 90 ? 0.828 -13.255 5.830 1.00 72.69 90 TRP A C 1
ATOM 723 O O . TRP A 1 90 ? 1.887 -12.628 5.798 1.00 72.69 90 TRP A O 1
ATOM 733 N N . ARG A 1 91 ? 0.613 -14.284 6.654 1.00 68.00 91 ARG A N 1
ATOM 734 C CA . ARG A 1 91 ? 1.671 -14.981 7.388 1.00 68.00 91 ARG A CA 1
ATOM 735 C C . ARG A 1 91 ? 2.016 -16.231 6.588 1.00 68.00 91 ARG A C 1
ATOM 737 O O . ARG A 1 91 ? 1.114 -16.974 6.210 1.00 68.00 91 ARG A O 1
ATOM 744 N N . ASN A 1 92 ? 3.294 -16.394 6.284 1.00 59.75 92 ASN A N 1
ATOM 745 C CA . ASN A 1 92 ? 3.839 -17.566 5.613 1.00 59.75 92 ASN A CA 1
ATOM 746 C C . ASN A 1 92 ? 4.838 -18.244 6.539 1.00 59.75 92 ASN A C 1
ATOM 748 O O . ASN A 1 92 ? 5.408 -17.511 7.382 1.00 59.75 92 ASN A O 1
#

pLDDT: mean 92.24, std 6.04, range [59.75, 97.81]